Protein AF-A0A3B4GHD9-F1 (afdb_monomer_lite)

Radius of gyration: 22.23 Å; chains: 1; bounding box: 53×38×60 Å

Organism: NCBI:txid303518

Foldseek 3Di:
DDDDDDPPDDPDPVVVVVVVVVVVVVVVVVCVVVVVDDPVNVVVVVVDDDPVVVLLVQLVVQLVVVVVVVVVCVVVVVDDDDPVPVVVVVSCVVSVVVVVVDQDDQDDDPVLCVDADPVNSRDNDPPPD

Secondary structure (DSSP, 8-state):
---------SS-HHHHHHHHHHHHHHHHHHHHHTT-S-HHHHHHHHTSPPHHHHHHHHHHHHHHHHHHHHHHHHHTT-SPPP-TTHHHHHHHHHHTTHHHHSPP----STTTTTS--SSSSS-------

pLDDT: mean 77.23, std 15.1, range [30.47, 96.62]

Sequence (129 aa):
MLLTPTRVKGRNSLFWSKIYLEISQTRVKTSLSEGALRPSDLLAQFKQIESTTRTQIRAAELLDNTVELIREMVYTNTMMQPNAYEDTENLLHVTGCSAELQTPSCQTDCLSERYRSVTGECNNRSEHV

Structure (mmCIF, N/CA/C/O backbone):
data_AF-A0A3B4GHD9-F1
#
_entry.id   AF-A0A3B4GHD9-F1
#
loop_
_atom_site.group_PDB
_atom_site.id
_atom_site.type_symbol
_atom_site.label_atom_id
_atom_site.label_alt_id
_atom_site.label_comp_id
_atom_site.label_asym_id
_atom_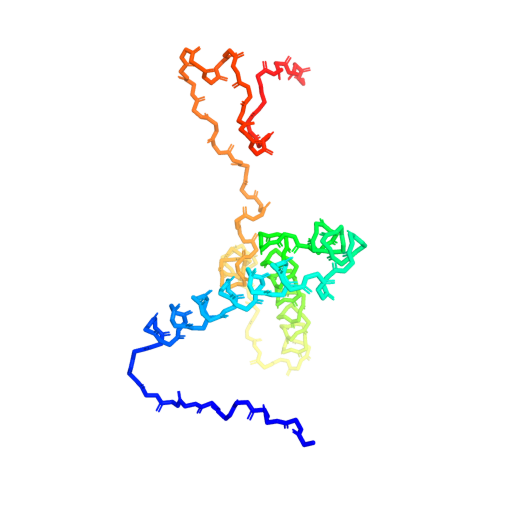site.label_entity_id
_atom_site.label_seq_id
_atom_site.pdbx_PDB_ins_code
_atom_site.Cartn_x
_atom_site.Cartn_y
_atom_site.Cartn_z
_atom_site.occupancy
_atom_site.B_iso_or_equiv
_atom_site.auth_seq_id
_atom_site.auth_comp_id
_atom_site.auth_asym_id
_atom_site.auth_atom_id
_atom_site.pdbx_PDB_model_num
ATOM 1 N N . MET A 1 1 ? 28.880 -7.115 28.728 1.00 30.47 1 MET A N 1
ATOM 2 C CA . MET A 1 1 ? 29.130 -8.012 27.580 1.00 30.47 1 MET A CA 1
ATOM 3 C C . MET A 1 1 ? 27.801 -8.257 26.879 1.00 30.47 1 MET A C 1
ATOM 5 O O . MET A 1 1 ? 26.986 -9.012 27.387 1.00 30.47 1 MET A O 1
ATOM 9 N N . LEU A 1 2 ? 27.532 -7.532 25.792 1.00 35.66 2 LEU A N 1
ATOM 10 C CA . LEU A 1 2 ? 26.338 -7.728 24.966 1.00 35.66 2 LEU A CA 1
ATOM 11 C C . LEU A 1 2 ? 26.628 -8.883 24.005 1.00 35.66 2 LEU A C 1
ATOM 13 O O . LEU A 1 2 ? 27.476 -8.749 23.127 1.00 35.66 2 LEU A O 1
ATOM 17 N N . LEU A 1 3 ? 25.974 -10.026 24.203 1.00 36.56 3 LEU A N 1
ATOM 18 C CA . LEU A 1 3 ? 26.044 -11.141 23.261 1.00 36.56 3 LEU A CA 1
ATOM 19 C C . LEU A 1 3 ? 25.193 -10.780 22.039 1.00 36.56 3 LEU A C 1
ATOM 21 O O . LEU A 1 3 ? 23.966 -10.852 22.089 1.00 36.56 3 LEU A O 1
ATOM 25 N N . THR A 1 4 ? 25.830 -10.354 20.950 1.00 33.22 4 THR A N 1
ATOM 26 C CA . THR A 1 4 ? 25.174 -10.287 19.641 1.00 33.22 4 THR A CA 1
ATOM 27 C C . THR A 1 4 ? 24.977 -11.717 19.129 1.00 33.22 4 THR A C 1
ATOM 29 O O . THR A 1 4 ? 25.917 -12.515 19.172 1.00 33.22 4 THR A O 1
ATOM 32 N N . PRO A 1 5 ? 23.772 -12.100 18.667 1.00 45.91 5 PRO A N 1
ATOM 33 C CA . PRO A 1 5 ? 23.570 -13.439 18.152 1.00 45.91 5 PRO A CA 1
ATOM 34 C C . PRO A 1 5 ? 24.251 -13.534 16.788 1.00 45.91 5 PRO A C 1
ATOM 36 O O . PRO A 1 5 ? 23.899 -12.844 15.829 1.00 45.91 5 PRO A O 1
ATOM 39 N N . THR A 1 6 ? 25.264 -14.390 16.721 1.00 41.00 6 THR A N 1
ATOM 40 C CA . THR A 1 6 ? 25.901 -14.814 15.483 1.00 41.00 6 THR A CA 1
ATOM 41 C C . THR A 1 6 ? 24.856 -15.448 14.565 1.00 41.00 6 THR A C 1
ATOM 43 O O . THR A 1 6 ? 23.977 -16.201 14.983 1.00 41.00 6 THR A O 1
ATOM 46 N N . ARG A 1 7 ? 24.933 -15.101 13.278 1.00 45.09 7 ARG A N 1
ATOM 47 C CA . ARG A 1 7 ? 24.030 -15.570 12.225 1.00 45.09 7 ARG A CA 1
ATOM 48 C C . ARG A 1 7 ? 24.216 -17.077 12.023 1.00 45.09 7 ARG A C 1
ATOM 50 O O . ARG A 1 7 ? 25.065 -17.494 11.240 1.00 45.09 7 ARG A O 1
ATOM 57 N N . VAL A 1 8 ? 23.419 -17.896 12.709 1.00 45.84 8 VAL A N 1
ATOM 58 C CA . VAL A 1 8 ? 23.381 -19.348 12.488 1.00 45.84 8 VAL A CA 1
ATOM 59 C C . VAL A 1 8 ? 22.740 -19.609 11.123 1.00 45.84 8 VAL A C 1
ATOM 61 O O . VAL A 1 8 ? 21.531 -19.479 10.933 1.00 45.84 8 VAL A O 1
ATOM 64 N N . LYS A 1 9 ? 23.575 -19.915 10.127 1.00 55.62 9 LYS A N 1
ATOM 65 C CA . LYS A 1 9 ? 23.158 -20.270 8.768 1.00 55.62 9 LYS A CA 1
ATOM 66 C C . LYS A 1 9 ? 22.905 -21.779 8.709 1.00 55.62 9 LYS A C 1
ATOM 68 O O . LYS A 1 9 ? 23.845 -22.555 8.598 1.00 55.62 9 LYS A O 1
ATOM 73 N N . GLY A 1 10 ? 21.642 -22.201 8.752 1.00 48.38 10 GLY A N 1
ATOM 74 C CA . GLY A 1 10 ? 21.290 -23.599 8.489 1.00 48.38 10 GLY A CA 1
ATOM 75 C C . GLY A 1 10 ? 19.882 -23.980 8.931 1.00 48.38 10 GLY A C 1
ATOM 76 O O . GLY A 1 10 ? 19.588 -23.906 10.113 1.00 48.38 10 GLY A O 1
ATOM 77 N N . ARG A 1 11 ? 19.057 -24.365 7.941 1.00 53.94 11 ARG A N 1
ATOM 78 C CA . ARG A 1 11 ? 17.779 -25.112 7.976 1.00 53.94 11 ARG A CA 1
ATOM 79 C C . ARG A 1 11 ? 16.906 -24.930 9.234 1.00 53.94 11 ARG A C 1
ATOM 81 O O . ARG A 1 11 ? 17.234 -25.426 10.301 1.00 53.94 11 ARG A O 1
ATOM 88 N N . ASN A 1 12 ? 15.743 -24.299 9.025 1.00 56.66 12 ASN A N 1
ATOM 89 C CA . ASN A 1 12 ? 14.646 -24.006 9.972 1.00 56.66 12 ASN A CA 1
ATOM 90 C C . ASN A 1 12 ? 14.586 -22.550 10.480 1.00 56.66 12 ASN A C 1
ATOM 92 O O . ASN A 1 12 ? 14.357 -22.309 11.663 1.00 56.66 12 ASN A O 1
ATOM 96 N N . SER A 1 13 ? 14.730 -21.559 9.588 1.00 59.06 13 SER A N 1
ATOM 97 C CA . SER A 1 13 ? 14.585 -20.129 9.940 1.00 59.06 13 SER A CA 1
ATOM 98 C C . SER A 1 13 ? 13.244 -19.807 10.611 1.00 59.06 13 SER A C 1
ATOM 100 O O . SER A 1 13 ? 13.211 -19.001 11.536 1.00 59.06 13 SER A O 1
ATOM 102 N N . LEU A 1 14 ? 12.168 -20.486 10.198 1.00 63.25 14 LEU A N 1
ATOM 103 C CA . LEU A 1 14 ? 10.821 -20.326 10.754 1.00 63.25 14 LEU A CA 1
ATOM 104 C C . LEU A 1 14 ? 10.689 -20.863 12.187 1.00 63.25 14 LEU A C 1
ATOM 106 O O . LEU A 1 14 ? 9.928 -20.329 12.989 1.00 63.25 14 LEU A O 1
ATOM 110 N N . PHE A 1 15 ? 11.440 -21.910 12.532 1.00 75.06 15 PHE A N 1
ATOM 111 C CA . PHE A 1 15 ? 11.455 -22.461 13.888 1.00 75.06 15 PHE A CA 1
ATOM 112 C C . PHE A 1 15 ? 12.152 -21.496 14.848 1.00 75.06 15 PHE A C 1
ATOM 114 O O . PHE A 1 15 ? 11.612 -21.157 15.898 1.00 75.06 15 PHE A O 1
ATOM 121 N N . TRP A 1 16 ? 13.309 -20.972 14.439 1.00 64.81 16 TRP A N 1
ATOM 122 C CA . TRP A 1 16 ? 14.053 -19.986 15.220 1.00 64.81 16 TRP A CA 1
ATOM 123 C C . TRP A 1 16 ? 13.318 -18.650 15.343 1.00 64.81 16 TRP A C 1
ATOM 125 O O . TRP A 1 16 ? 13.340 -18.053 16.417 1.00 64.81 16 TRP A O 1
ATOM 135 N N . SER A 1 17 ? 12.618 -18.198 14.296 1.00 66.56 17 SER A N 1
ATOM 136 C CA . SER A 1 17 ? 11.783 -16.995 14.387 1.00 66.56 17 SER A CA 1
ATOM 137 C C . SER A 1 17 ? 10.607 -17.196 15.339 1.00 66.56 17 SER A C 1
ATOM 139 O O . SER A 1 17 ? 10.308 -16.300 16.122 1.00 66.56 17 SER A O 1
ATOM 141 N N . LYS A 1 18 ? 9.973 -18.377 15.322 1.00 73.88 18 LYS A N 1
ATOM 142 C CA . LYS A 1 18 ? 8.869 -18.717 16.229 1.00 73.88 18 LYS A CA 1
ATOM 143 C C . LYS A 1 18 ? 9.327 -18.752 17.687 1.00 73.88 18 LYS A C 1
ATOM 145 O O . LYS A 1 18 ? 8.701 -18.116 18.528 1.00 73.88 18 LYS A O 1
ATOM 150 N N . ILE A 1 19 ? 10.467 -19.388 17.957 1.00 75.62 19 ILE A N 1
ATOM 151 C CA . ILE A 1 19 ? 11.090 -19.403 19.288 1.00 75.62 19 ILE A CA 1
ATOM 152 C C . ILE A 1 19 ? 11.439 -17.984 19.746 1.00 75.62 19 ILE A C 1
ATOM 154 O O . ILE A 1 19 ? 11.152 -17.614 20.880 1.00 75.62 19 ILE A O 1
ATOM 158 N N . TYR A 1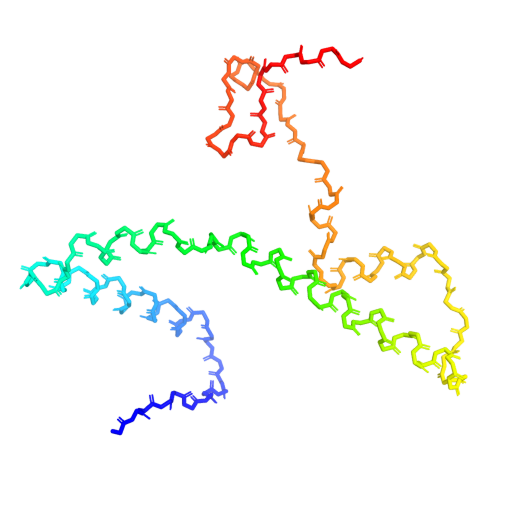 20 ? 12.027 -17.157 18.879 1.00 70.19 20 TYR A N 1
ATOM 159 C CA . TYR A 1 20 ? 12.376 -15.779 19.229 1.00 70.19 20 TYR A CA 1
ATOM 160 C C . TYR A 1 20 ? 11.141 -14.939 19.592 1.00 70.19 20 TYR A C 1
ATOM 162 O O . TYR A 1 20 ? 11.179 -14.155 20.541 1.00 70.19 20 TYR A O 1
ATOM 170 N N . LEU A 1 21 ? 10.036 -15.137 18.869 1.00 70.88 21 LEU A N 1
ATOM 171 C CA . LEU A 1 21 ? 8.774 -14.434 19.089 1.00 70.88 21 LEU A CA 1
ATOM 172 C C . LEU A 1 21 ? 8.054 -14.911 20.366 1.00 70.88 21 LEU A C 1
ATOM 174 O O . LEU A 1 21 ? 7.490 -14.098 21.091 1.00 70.88 21 LEU A O 1
ATOM 178 N N . GLU A 1 22 ? 8.123 -16.203 20.700 1.00 71.81 22 GLU A N 1
ATOM 179 C CA . GLU A 1 22 ? 7.638 -16.730 21.988 1.00 71.81 22 GLU A CA 1
ATOM 180 C C . GLU A 1 22 ? 8.480 -16.236 23.172 1.00 71.81 22 GLU A C 1
ATOM 182 O O . GLU A 1 22 ? 7.939 -15.828 24.205 1.00 71.81 22 GLU A O 1
ATOM 187 N N . ILE A 1 23 ? 9.808 -16.219 23.026 1.00 71.06 23 ILE A N 1
ATOM 188 C CA . ILE A 1 23 ? 10.727 -15.716 24.055 1.00 71.06 23 ILE A CA 1
ATOM 189 C C . ILE A 1 23 ? 10.513 -14.214 24.294 1.00 71.06 23 ILE A C 1
ATOM 191 O O . ILE A 1 23 ? 10.588 -13.759 25.435 1.00 71.06 23 ILE A O 1
ATOM 195 N N . SER A 1 24 ? 10.239 -13.420 23.256 1.00 67.44 24 SER A N 1
ATOM 196 C CA . SER A 1 24 ? 9.989 -11.985 23.430 1.00 67.44 24 SER A CA 1
ATOM 197 C C . SER A 1 24 ? 8.672 -11.723 24.167 1.00 67.44 24 SER A C 1
ATOM 199 O O . SER A 1 24 ? 8.646 -10.934 25.111 1.00 67.44 24 SER A O 1
ATOM 201 N N . GLN A 1 25 ? 7.600 -12.441 23.819 1.00 70.44 25 GLN A N 1
ATOM 202 C CA . GLN A 1 25 ? 6.300 -12.304 24.479 1.00 70.44 25 GLN A CA 1
ATOM 203 C C . GLN A 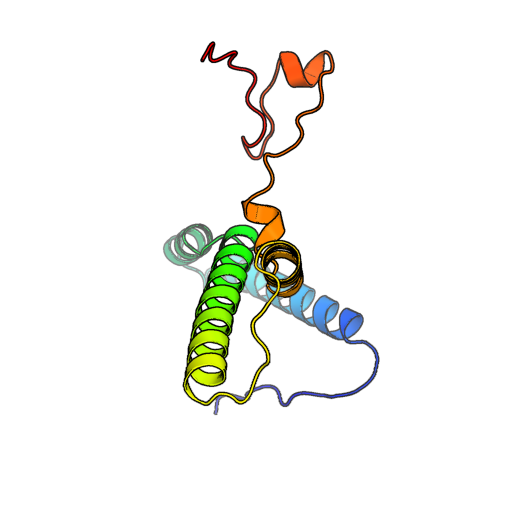1 25 ? 6.326 -12.753 25.942 1.00 70.44 25 GLN A C 1
ATOM 205 O O . GLN A 1 25 ? 5.731 -12.101 26.800 1.00 70.44 25 GLN A O 1
ATOM 210 N N . THR A 1 26 ? 7.009 -13.858 26.244 1.00 68.69 26 THR A N 1
ATOM 211 C CA . THR A 1 26 ? 7.152 -14.351 27.623 1.00 68.69 26 THR A CA 1
ATOM 212 C C . THR A 1 26 ? 7.936 -13.372 28.490 1.00 68.69 26 THR A C 1
ATOM 214 O O . THR A 1 26 ? 7.488 -13.071 29.591 1.00 68.69 26 THR A O 1
ATOM 217 N N . ARG A 1 27 ? 9.022 -12.783 27.972 1.00 65.88 27 ARG A N 1
ATOM 218 C CA . ARG A 1 27 ? 9.808 -11.760 28.685 1.00 65.88 27 ARG A CA 1
ATOM 219 C C . ARG A 1 27 ? 9.016 -10.495 29.002 1.00 65.88 27 ARG A C 1
ATOM 221 O O . ARG A 1 27 ? 9.171 -9.944 30.085 1.00 65.88 27 ARG A O 1
ATOM 228 N N . VAL A 1 28 ? 8.177 -10.033 28.074 1.00 67.81 28 VAL A N 1
ATOM 229 C CA . VAL A 1 28 ? 7.306 -8.866 28.306 1.00 67.81 28 VAL A CA 1
ATOM 230 C C . VAL A 1 28 ? 6.230 -9.188 29.348 1.00 67.81 28 VAL A C 1
ATOM 232 O O . VAL A 1 28 ? 5.925 -8.358 30.196 1.00 67.81 28 VAL A O 1
ATOM 235 N N . LYS A 1 29 ? 5.674 -10.407 29.332 1.00 71.88 29 LYS A N 1
ATOM 236 C CA . LYS A 1 29 ? 4.690 -10.853 30.332 1.00 71.88 29 LYS A CA 1
ATOM 237 C C . LYS A 1 29 ? 5.291 -10.960 31.736 1.00 71.88 29 LYS A C 1
ATOM 239 O O . LYS A 1 29 ? 4.652 -10.528 32.692 1.00 71.88 29 LYS A O 1
ATOM 244 N N . THR A 1 30 ? 6.502 -11.503 31.871 1.00 72.06 30 THR A N 1
ATOM 245 C CA . THR A 1 30 ? 7.178 -11.614 33.174 1.00 72.06 30 THR A CA 1
ATOM 246 C C . THR A 1 30 ? 7.552 -10.241 33.723 1.00 72.06 30 THR A C 1
ATOM 248 O O . THR A 1 30 ? 7.262 -9.961 34.880 1.00 72.06 30 THR A O 1
ATOM 251 N N . SER A 1 31 ? 8.084 -9.336 32.893 1.00 69.12 31 SER A N 1
ATOM 252 C CA . SER A 1 31 ? 8.438 -7.980 33.337 1.00 69.12 31 SER A CA 1
ATOM 253 C C . SER A 1 31 ? 7.221 -7.120 33.699 1.00 69.12 31 SER A C 1
ATOM 255 O O . SER A 1 31 ? 7.317 -6.265 34.581 1.00 69.12 31 SER A O 1
ATOM 257 N N . LEU A 1 32 ? 6.063 -7.370 33.074 1.00 72.31 32 LEU A N 1
ATOM 258 C CA . LEU A 1 32 ? 4.784 -6.770 33.462 1.00 72.31 32 LEU A CA 1
ATOM 259 C C . LEU A 1 32 ? 4.304 -7.297 34.827 1.00 72.31 32 LEU A C 1
ATOM 261 O O . LEU A 1 32 ? 3.867 -6.514 35.665 1.00 72.31 32 LEU A O 1
ATOM 265 N N . SER A 1 33 ? 4.413 -8.611 35.062 1.00 73.62 33 SER A N 1
ATOM 266 C CA . SER A 1 33 ? 4.030 -9.253 36.330 1.00 73.62 33 SER A CA 1
ATOM 267 C C . SER A 1 33 ? 4.935 -8.859 37.498 1.00 73.62 33 SER A C 1
ATOM 269 O O . SER A 1 33 ? 4.481 -8.824 38.637 1.00 73.62 33 SER A O 1
ATOM 271 N N . GLU A 1 34 ? 6.209 -8.582 37.229 1.00 81.19 34 GLU A N 1
ATOM 272 C CA . GLU A 1 34 ? 7.206 -8.189 38.231 1.00 81.19 34 GLU A CA 1
ATOM 273 C C . GLU A 1 34 ? 7.195 -6.677 38.525 1.00 81.19 34 GLU A C 1
ATOM 275 O O . GLU A 1 34 ? 7.963 -6.206 39.360 1.00 81.19 34 GLU A O 1
ATOM 280 N N . GLY A 1 35 ? 6.342 -5.894 37.847 1.00 70.88 35 GLY A N 1
ATOM 281 C CA . GLY A 1 35 ? 6.285 -4.434 38.003 1.00 70.88 35 GLY A CA 1
ATOM 282 C C . GLY A 1 35 ? 7.534 -3.704 37.492 1.00 70.88 35 GLY A C 1
ATOM 283 O O . GLY A 1 35 ? 7.743 -2.535 37.812 1.00 70.88 35 GLY A O 1
ATOM 284 N N . ALA A 1 36 ? 8.369 -4.385 36.702 1.00 76.06 36 ALA A N 1
ATOM 285 C CA . ALA A 1 36 ? 9.618 -3.857 36.163 1.00 76.06 36 ALA A CA 1
ATOM 286 C C . ALA A 1 36 ? 9.400 -2.888 34.986 1.00 76.06 36 ALA A C 1
ATOM 288 O O . ALA A 1 36 ? 10.291 -2.103 34.665 1.00 76.06 36 ALA A O 1
ATOM 289 N N . LEU A 1 37 ? 8.225 -2.937 34.347 1.00 75.31 37 LEU A N 1
ATOM 290 C CA . LEU A 1 37 ? 7.829 -2.017 33.281 1.00 75.31 37 LEU A CA 1
ATOM 291 C C . LEU A 1 37 ? 7.058 -0.828 33.849 1.00 75.31 37 LEU A C 1
ATOM 293 O O . LEU A 1 37 ? 6.037 -0.984 34.521 1.00 75.31 37 LEU A O 1
ATOM 297 N N . ARG A 1 38 ? 7.501 0.383 33.517 1.00 80.31 38 ARG A N 1
ATOM 298 C CA . ARG A 1 38 ? 6.728 1.593 33.789 1.00 80.31 38 ARG A CA 1
ATOM 299 C C . ARG A 1 38 ? 5.585 1.708 32.774 1.00 80.31 38 ARG A C 1
ATOM 301 O O . ARG A 1 38 ? 5.756 1.328 31.617 1.00 80.31 38 ARG A O 1
ATOM 308 N N . PRO A 1 39 ? 4.442 2.321 33.131 1.00 78.38 39 PRO A N 1
ATOM 309 C CA . PRO A 1 39 ? 3.374 2.612 32.167 1.00 78.38 39 PRO A CA 1
ATOM 310 C C . PRO A 1 39 ? 3.856 3.404 30.936 1.00 78.38 39 PRO A C 1
ATOM 312 O O . PRO A 1 39 ? 3.322 3.247 29.839 1.00 78.38 39 PRO A O 1
ATOM 315 N N . SER A 1 40 ? 4.908 4.215 31.100 1.00 79.75 40 SER A N 1
ATOM 316 C CA . SER A 1 40 ? 5.592 4.913 30.007 1.00 79.75 40 SER A CA 1
ATOM 317 C C . SER A 1 40 ? 6.211 3.972 28.974 1.00 79.75 40 SER A C 1
ATOM 319 O O . SER A 1 40 ? 6.238 4.316 27.796 1.00 79.75 40 SER A O 1
ATOM 321 N N . ASP A 1 41 ? 6.681 2.799 29.393 1.00 80.25 41 ASP A N 1
ATOM 322 C CA . ASP A 1 41 ? 7.359 1.829 28.528 1.00 80.25 41 ASP A CA 1
ATOM 323 C C . ASP A 1 41 ? 6.341 1.118 27.628 1.00 80.25 41 ASP A C 1
ATOM 325 O O . ASP A 1 41 ? 6.581 0.903 26.441 1.00 80.25 41 ASP A O 1
ATOM 329 N N . LEU A 1 42 ? 5.148 0.848 28.166 1.00 78.25 42 LEU A N 1
ATOM 330 C CA . LEU A 1 42 ? 4.015 0.318 27.407 1.00 78.25 42 LEU A CA 1
ATOM 331 C C . LEU A 1 42 ? 3.519 1.354 26.383 1.00 78.25 42 LEU A C 1
ATOM 333 O O . LEU A 1 42 ? 3.322 1.041 25.211 1.00 78.25 42 LEU A O 1
ATOM 337 N N . LEU A 1 43 ? 3.405 2.623 26.787 1.00 81.00 43 LEU A N 1
ATOM 338 C CA . LEU A 1 43 ? 3.057 3.700 25.859 1.00 81.00 43 LEU A CA 1
ATOM 339 C C . LEU A 1 43 ? 4.127 3.894 24.771 1.00 81.00 43 LEU A C 1
ATOM 341 O O . LEU A 1 43 ? 3.788 4.167 23.621 1.00 81.00 43 LEU A O 1
ATOM 345 N N . ALA A 1 44 ? 5.410 3.737 25.106 1.00 81.81 44 ALA A N 1
ATOM 346 C CA . ALA A 1 44 ? 6.495 3.797 24.132 1.00 81.81 44 ALA A CA 1
ATOM 347 C C . ALA A 1 44 ? 6.380 2.686 23.078 1.00 81.81 44 ALA A C 1
ATOM 349 O O . ALA A 1 44 ? 6.681 2.937 21.915 1.00 81.81 44 ALA A O 1
ATOM 350 N N . GLN A 1 45 ? 5.876 1.502 23.446 1.00 76.00 45 GLN A N 1
ATOM 351 C CA . GLN A 1 45 ? 5.609 0.419 22.498 1.00 76.00 45 GLN A CA 1
ATOM 352 C C . GLN A 1 45 ? 4.541 0.803 21.464 1.00 76.00 45 GLN A C 1
ATOM 354 O O . GLN A 1 45 ? 4.728 0.528 20.283 1.00 76.00 45 GLN A O 1
ATOM 359 N N . PHE A 1 46 ? 3.465 1.483 21.872 1.00 73.56 46 PHE A N 1
ATOM 360 C CA . PHE A 1 46 ? 2.438 1.980 20.941 1.00 73.56 46 PHE A CA 1
ATOM 361 C C . PHE A 1 46 ? 2.910 3.146 20.068 1.00 73.56 46 PHE A C 1
ATOM 363 O O . PHE A 1 46 ? 2.332 3.403 19.019 1.00 73.56 46 PHE A O 1
ATOM 370 N N . LYS A 1 47 ? 3.964 3.853 20.488 1.00 80.06 47 LYS A N 1
ATOM 371 C CA . LYS A 1 47 ? 4.624 4.884 19.677 1.00 80.06 47 LYS A CA 1
ATOM 372 C C . LYS A 1 47 ? 5.619 4.302 18.675 1.00 80.06 47 LYS A C 1
ATOM 374 O O . LYS A 1 47 ? 6.118 5.041 17.830 1.00 80.06 47 LYS A O 1
ATOM 379 N N . GLN A 1 48 ? 5.950 3.013 18.777 1.00 79.50 48 GLN A N 1
ATOM 380 C CA . GLN A 1 48 ? 6.775 2.374 17.763 1.00 79.50 48 GLN A CA 1
ATOM 381 C C . GLN A 1 48 ? 5.993 2.278 16.460 1.00 79.50 48 GLN A C 1
ATOM 383 O O . GLN A 1 48 ? 4.811 1.949 16.444 1.00 79.50 48 GLN A O 1
ATOM 388 N N . ILE A 1 49 ? 6.704 2.525 15.366 1.00 72.50 49 ILE A N 1
ATOM 389 C CA . ILE A 1 49 ? 6.192 2.364 14.010 1.00 72.50 49 ILE A CA 1
ATOM 390 C C . ILE A 1 49 ? 5.626 0.945 13.858 1.00 72.50 49 ILE A C 1
ATOM 392 O O . ILE A 1 49 ? 6.288 -0.039 14.231 1.00 72.50 49 ILE A O 1
ATOM 396 N N . GLU A 1 50 ? 4.414 0.853 13.313 1.00 81.12 50 GLU A N 1
ATOM 397 C CA . GLU A 1 50 ? 3.753 -0.418 13.029 1.00 81.12 50 GLU A CA 1
ATOM 398 C C . GLU A 1 50 ? 4.652 -1.302 12.148 1.00 81.12 50 GLU A C 1
ATOM 400 O O . GLU A 1 50 ? 5.488 -0.812 11.383 1.00 81.12 50 GLU A O 1
ATOM 405 N N . SER A 1 51 ? 4.523 -2.627 12.254 1.00 79.12 51 SER A N 1
ATOM 406 C CA . SER A 1 51 ? 5.255 -3.547 11.375 1.00 79.12 51 SER A CA 1
ATOM 407 C C . SER A 1 51 ? 5.057 -3.214 9.900 1.00 79.12 51 SER A C 1
ATOM 409 O O . SER A 1 51 ? 6.040 -3.225 9.164 1.00 79.12 51 SER A O 1
ATOM 411 N N . THR A 1 52 ? 3.828 -2.860 9.521 1.00 81.56 52 THR A N 1
ATOM 412 C CA . THR A 1 52 ? 3.423 -2.491 8.162 1.00 81.56 52 THR A CA 1
ATOM 413 C C . THR A 1 52 ? 4.155 -1.233 7.705 1.00 81.56 52 THR A C 1
ATOM 415 O O . THR A 1 52 ? 4.912 -1.261 6.741 1.00 81.56 52 THR A O 1
ATOM 418 N N . THR A 1 53 ? 4.087 -0.149 8.476 1.00 85.00 53 THR A N 1
ATOM 419 C CA . THR A 1 53 ? 4.802 1.090 8.139 1.00 85.00 53 THR A CA 1
ATOM 420 C C . THR A 1 53 ? 6.322 0.895 8.103 1.00 85.00 53 THR A C 1
ATOM 422 O O . THR A 1 53 ? 7.014 1.470 7.268 1.00 85.00 53 THR A O 1
ATOM 425 N N . ARG A 1 54 ? 6.882 0.020 8.950 1.00 88.00 54 ARG A N 1
ATOM 426 C CA . ARG A 1 54 ? 8.314 -0.314 8.892 1.00 88.00 54 ARG A CA 1
ATOM 427 C C . ARG A 1 54 ? 8.686 -1.045 7.599 1.00 88.00 54 ARG A C 1
ATOM 429 O O . ARG A 1 54 ? 9.790 -0.843 7.101 1.00 88.00 54 ARG A O 1
ATOM 436 N N . THR A 1 55 ? 7.820 -1.913 7.074 1.00 89.25 55 THR A N 1
ATOM 437 C CA . THR A 1 55 ? 8.066 -2.566 5.779 1.00 89.25 55 THR A CA 1
ATOM 438 C C . THR A 1 55 ? 7.957 -1.580 4.622 1.00 89.25 55 THR A C 1
ATOM 440 O O . THR A 1 55 ? 8.798 -1.635 3.732 1.00 89.25 55 THR A O 1
ATOM 443 N N . GLN A 1 56 ? 7.023 -0.631 4.692 1.00 90.19 56 GLN A N 1
ATOM 444 C CA . GLN A 1 56 ? 6.860 0.441 3.703 1.00 90.19 56 GLN A CA 1
ATOM 445 C C . GLN A 1 56 ? 8.096 1.338 3.619 1.00 90.19 56 GLN A C 1
ATOM 447 O O . GLN A 1 56 ? 8.647 1.536 2.541 1.00 90.19 56 GLN A O 1
ATOM 452 N N . ILE A 1 57 ? 8.589 1.805 4.772 1.00 91.94 57 ILE A N 1
ATOM 453 C CA . ILE A 1 57 ? 9.807 2.625 4.853 1.00 91.94 57 ILE A CA 1
ATOM 454 C C . ILE A 1 57 ? 10.995 1.881 4.238 1.00 91.94 57 ILE A C 1
ATOM 456 O O . ILE A 1 57 ? 11.714 2.441 3.421 1.00 91.94 57 ILE A O 1
ATOM 460 N N . ARG A 1 58 ? 11.170 0.597 4.571 1.00 93.44 58 ARG A N 1
ATOM 461 C CA . ARG A 1 58 ? 12.264 -0.213 4.014 1.00 93.44 58 ARG A CA 1
ATOM 462 C C . ARG A 1 58 ? 12.155 -0.407 2.505 1.00 93.44 58 ARG A C 1
ATOM 464 O O . ARG A 1 58 ? 13.182 -0.412 1.837 1.00 93.44 58 ARG A O 1
ATOM 471 N N . ALA A 1 59 ? 10.947 -0.606 1.982 1.00 94.38 59 ALA A N 1
ATOM 472 C CA . ALA A 1 59 ? 10.727 -0.727 0.544 1.00 94.38 59 ALA A CA 1
ATOM 473 C C . ALA A 1 59 ? 11.086 0.582 -0.174 1.00 94.38 59 ALA A C 1
ATOM 475 O O . ALA A 1 59 ? 11.814 0.553 -1.163 1.00 94.38 59 ALA A O 1
ATOM 476 N N . ALA A 1 60 ? 10.664 1.725 0.379 1.00 94.62 60 ALA A N 1
ATOM 477 C CA . ALA A 1 60 ? 10.982 3.047 -0.154 1.00 94.62 60 ALA A CA 1
ATOM 478 C C . ALA A 1 60 ? 12.489 3.347 -0.113 1.00 94.62 60 ALA A C 1
ATOM 480 O O . ALA A 1 60 ? 13.053 3.779 -1.113 1.00 94.62 60 ALA A O 1
ATOM 481 N N . GLU A 1 61 ? 13.157 3.059 1.008 1.00 95.56 61 GLU A N 1
ATOM 482 C CA . GLU A 1 61 ? 14.616 3.181 1.133 1.00 95.56 61 GLU A CA 1
ATOM 483 C C . GLU A 1 61 ? 15.339 2.296 0.110 1.00 95.56 61 GLU A C 1
ATOM 485 O O . GLU A 1 61 ? 16.310 2.721 -0.513 1.00 95.56 61 GLU A O 1
ATOM 490 N N . LEU A 1 62 ? 14.884 1.054 -0.078 1.00 96.44 62 LEU A N 1
ATOM 491 C CA . LEU A 1 62 ? 15.477 0.145 -1.053 1.00 96.44 62 LEU A CA 1
ATOM 492 C C . LEU A 1 62 ? 15.296 0.672 -2.481 1.00 96.44 62 LEU A C 1
ATOM 494 O O . LEU A 1 62 ? 16.262 0.677 -3.240 1.00 96.44 62 LEU A O 1
ATOM 498 N N . LEU A 1 63 ? 14.097 1.146 -2.828 1.00 95.56 63 LEU A N 1
ATOM 499 C CA . LEU A 1 63 ? 13.810 1.752 -4.125 1.00 95.56 63 LEU A CA 1
ATOM 500 C C . LEU A 1 63 ? 14.717 2.958 -4.397 1.00 95.56 63 LEU A C 1
ATOM 502 O O . LEU A 1 63 ? 15.358 3.001 -5.445 1.00 95.56 63 LEU A O 1
ATOM 506 N N . ASP A 1 64 ? 14.830 3.888 -3.450 1.00 95.62 64 ASP A N 1
ATOM 507 C CA . ASP A 1 64 ? 15.636 5.105 -3.607 1.00 95.62 64 ASP A CA 1
ATOM 508 C C . ASP A 1 64 ? 17.117 4.774 -3.860 1.00 95.62 64 ASP A C 1
ATOM 510 O O . ASP A 1 64 ? 17.695 5.194 -4.865 1.00 95.62 64 ASP A O 1
ATOM 514 N N . ASN A 1 65 ? 17.686 3.878 -3.042 1.00 96.62 65 ASN A N 1
ATOM 515 C CA . ASN A 1 65 ? 19.055 3.388 -3.223 1.00 96.62 65 ASN A CA 1
ATOM 516 C C . ASN A 1 65 ? 19.246 2.689 -4.582 1.00 96.62 65 ASN A C 1
ATOM 518 O O . ASN A 1 65 ? 20.269 2.863 -5.243 1.00 96.62 65 ASN A O 1
ATOM 522 N N . THR A 1 66 ? 18.277 1.882 -5.030 1.00 94.75 66 THR A N 1
ATOM 523 C CA . THR A 1 66 ? 18.382 1.206 -6.335 1.00 94.75 66 THR A CA 1
ATOM 524 C C . THR A 1 66 ? 18.318 2.179 -7.509 1.00 94.75 66 THR A C 1
ATOM 526 O O . THR A 1 66 ? 19.064 2.007 -8.472 1.00 94.75 66 THR A O 1
ATOM 529 N N . VAL A 1 67 ? 17.484 3.221 -7.435 1.00 93.69 67 VAL A N 1
ATOM 530 C CA . VAL A 1 67 ? 17.404 4.265 -8.468 1.00 93.69 67 VAL A CA 1
ATOM 531 C C . VAL A 1 67 ? 18.704 5.061 -8.529 1.00 93.69 67 VAL A C 1
ATOM 533 O O . VAL A 1 67 ? 19.176 5.367 -9.625 1.00 93.69 67 VAL A O 1
ATOM 536 N N . GLU A 1 68 ? 19.305 5.374 -7.380 1.00 94.31 68 GLU A N 1
ATOM 537 C CA . GLU A 1 68 ? 20.609 6.037 -7.321 1.00 94.31 68 GLU A CA 1
ATOM 538 C C . GLU A 1 68 ? 21.701 5.202 -8.008 1.00 94.31 68 GLU A C 1
ATOM 540 O O . GLU A 1 68 ? 22.403 5.713 -8.884 1.00 94.31 68 GLU A O 1
ATOM 545 N N . LEU A 1 69 ? 21.763 3.897 -7.722 1.00 92.75 69 LEU A N 1
ATOM 546 C CA . LEU A 1 69 ? 22.692 2.978 -8.389 1.00 92.75 69 LEU A CA 1
ATOM 547 C C . LEU A 1 69 ? 22.447 2.901 -9.902 1.00 92.75 69 LEU A C 1
ATOM 549 O O . LEU A 1 69 ? 23.395 2.932 -10.684 1.00 92.75 69 LEU A O 1
ATOM 553 N N . ILE A 1 70 ? 21.187 2.819 -10.344 1.00 90.19 70 ILE A N 1
ATOM 554 C CA . ILE A 1 70 ? 20.852 2.803 -11.778 1.00 90.19 70 ILE A CA 1
ATOM 555 C C . ILE A 1 70 ? 21.342 4.084 -12.454 1.00 90.19 70 ILE A C 1
ATOM 557 O O . ILE A 1 70 ? 21.937 4.015 -13.530 1.00 90.19 70 ILE A O 1
ATOM 561 N N . ARG A 1 71 ? 21.146 5.250 -11.824 1.00 89.00 71 ARG A N 1
ATOM 562 C CA . ARG A 1 71 ? 21.655 6.525 -12.348 1.00 89.00 71 ARG A CA 1
ATOM 563 C C . ARG A 1 71 ? 23.172 6.477 -12.518 1.00 89.00 71 ARG A C 1
ATOM 565 O O . ARG A 1 71 ? 23.657 6.817 -13.593 1.00 89.00 71 ARG A O 1
ATOM 572 N N . GLU A 1 72 ? 23.911 6.012 -11.513 1.00 91.19 72 GLU A N 1
ATOM 573 C CA . GLU A 1 72 ? 25.373 5.870 -11.581 1.00 91.19 72 GLU A CA 1
ATOM 574 C C . GLU A 1 72 ? 25.817 4.920 -12.712 1.00 91.19 72 GLU A C 1
ATOM 576 O O . GLU A 1 72 ? 26.737 5.223 -13.479 1.00 91.19 72 GLU A O 1
ATOM 581 N N . MET A 1 73 ? 25.123 3.794 -12.882 1.00 87.94 73 MET A N 1
ATOM 582 C CA . MET A 1 73 ? 25.428 2.813 -13.927 1.00 87.94 73 MET A CA 1
ATOM 583 C C . MET A 1 73 ? 25.136 3.339 -15.342 1.00 87.94 73 MET A C 1
ATOM 585 O O . MET A 1 73 ? 25.910 3.097 -16.272 1.00 87.94 73 MET A O 1
ATOM 589 N N . VAL A 1 74 ? 24.070 4.128 -15.505 1.00 87.50 74 VAL A N 1
ATOM 590 C CA . VAL A 1 74 ? 23.767 4.829 -16.762 1.00 87.50 74 VAL A CA 1
ATOM 591 C C . VAL A 1 74 ? 24.825 5.895 -17.057 1.00 87.50 74 VAL A C 1
ATOM 593 O O . VAL A 1 74 ? 25.333 5.943 -18.174 1.00 87.50 74 VAL A O 1
ATOM 596 N N . TYR A 1 75 ? 25.227 6.703 -16.067 1.00 86.69 75 TYR A N 1
ATOM 597 C CA . TYR A 1 75 ? 26.288 7.707 -16.249 1.00 86.69 75 TYR A CA 1
ATOM 598 C C . TYR A 1 75 ? 27.634 7.091 -16.647 1.00 86.69 75 TYR A C 1
ATOM 600 O O . TYR A 1 75 ? 28.387 7.690 -17.414 1.00 86.69 75 TYR A O 1
ATOM 608 N N . THR A 1 76 ? 27.939 5.894 -16.147 1.00 89.50 76 THR A N 1
ATOM 609 C CA . THR A 1 76 ? 29.177 5.162 -16.459 1.00 89.50 76 THR A CA 1
ATOM 610 C C . THR A 1 76 ? 29.088 4.318 -17.737 1.00 89.50 76 THR A C 1
ATOM 612 O O . THR A 1 76 ? 30.068 3.666 -18.095 1.00 89.50 76 THR A O 1
ATOM 615 N N . ASN A 1 77 ? 27.952 4.337 -18.451 1.00 82.06 77 ASN A N 1
ATOM 616 C CA . ASN A 1 77 ? 27.664 3.502 -19.627 1.00 82.06 77 ASN A CA 1
ATOM 617 C C . ASN A 1 77 ? 27.856 1.992 -19.378 1.00 82.06 77 ASN A C 1
ATOM 619 O O . ASN A 1 77 ? 28.182 1.236 -20.294 1.00 82.06 77 ASN A O 1
ATOM 623 N N . THR A 1 78 ? 27.672 1.542 -18.135 1.00 79.44 78 THR A N 1
ATOM 624 C CA . THR A 1 78 ? 27.794 0.124 -17.753 1.00 79.44 78 THR A CA 1
ATOM 625 C C . THR A 1 78 ? 26.489 -0.652 -17.939 1.00 79.44 78 THR A C 1
ATOM 627 O O . THR A 1 78 ? 26.484 -1.880 -17.864 1.00 79.44 78 THR A O 1
ATOM 630 N N . MET A 1 79 ? 25.392 0.050 -18.240 1.00 75.50 79 MET A N 1
ATOM 631 C CA . MET A 1 79 ? 24.078 -0.515 -18.543 1.00 75.50 79 MET A CA 1
ATOM 632 C C . MET A 1 79 ? 23.531 0.011 -19.872 1.00 75.50 79 MET A C 1
ATOM 634 O O . MET A 1 79 ? 23.720 1.179 -20.214 1.00 75.50 79 MET A O 1
ATOM 638 N N . MET A 1 80 ? 22.832 -0.855 -20.616 1.00 73.19 80 MET A N 1
ATOM 639 C CA . MET A 1 80 ? 22.004 -0.426 -21.747 1.00 73.19 80 MET A CA 1
ATOM 640 C C . MET A 1 80 ? 20.825 0.408 -21.248 1.00 73.19 80 MET A C 1
ATOM 642 O O . MET A 1 80 ? 20.374 0.240 -20.117 1.00 73.19 80 MET A O 1
ATOM 646 N N . GLN A 1 81 ? 20.340 1.312 -22.099 1.00 70.81 81 GLN A N 1
ATOM 647 C CA . GLN A 1 81 ? 19.248 2.207 -21.747 1.00 70.81 81 GLN A CA 1
ATOM 648 C C . GLN A 1 81 ? 17.992 1.393 -21.386 1.00 70.81 81 GLN A C 1
ATOM 650 O O . GLN A 1 81 ? 17.536 0.613 -22.224 1.00 70.81 81 GLN A O 1
ATOM 655 N N . PRO A 1 82 ? 17.462 1.541 -20.159 1.00 68.56 82 PRO A N 1
ATOM 656 C CA . PRO A 1 82 ? 16.336 0.739 -19.703 1.00 68.56 82 PRO A CA 1
ATOM 657 C C . PRO A 1 82 ? 15.054 1.053 -20.486 1.00 68.56 82 PRO A C 1
ATOM 659 O O . PRO A 1 82 ? 14.804 2.200 -20.877 1.00 68.56 82 PRO A O 1
ATOM 662 N N . ASN A 1 83 ? 14.220 0.031 -20.677 1.00 77.00 83 ASN A N 1
ATOM 663 C CA . ASN A 1 83 ? 12.859 0.181 -21.171 1.00 77.00 83 ASN A CA 1
ATOM 664 C C . ASN A 1 83 ? 12.021 0.815 -20.059 1.00 77.00 83 ASN A C 1
ATOM 666 O O . ASN A 1 83 ? 11.590 0.145 -19.124 1.00 77.00 83 ASN A O 1
ATOM 670 N N . ALA A 1 84 ? 11.765 2.118 -20.185 1.00 73.06 84 ALA A N 1
ATOM 671 C CA . ALA A 1 84 ? 11.241 2.951 -19.103 1.00 73.06 84 ALA A CA 1
ATOM 672 C C . ALA A 1 84 ? 9.941 2.462 -18.438 1.00 73.06 84 ALA A C 1
ATOM 674 O O . ALA A 1 84 ? 9.713 2.831 -17.299 1.00 73.06 84 ALA A O 1
ATOM 675 N N . TYR A 1 85 ? 9.097 1.675 -19.111 1.00 74.38 85 TYR A N 1
ATOM 676 C CA . TYR A 1 85 ? 7.839 1.173 -18.537 1.00 74.38 85 TYR A CA 1
ATOM 677 C C . TYR A 1 85 ? 7.974 -0.203 -17.872 1.00 74.38 85 TYR A C 1
ATOM 679 O O . TYR A 1 85 ? 7.432 -0.434 -16.795 1.00 74.38 85 TYR A O 1
ATOM 687 N N . GLU A 1 86 ? 8.684 -1.135 -18.507 1.00 77.12 86 GLU A N 1
ATOM 688 C CA . GLU A 1 86 ? 8.814 -2.510 -18.009 1.00 77.12 86 GLU A CA 1
ATOM 689 C C . GLU A 1 86 ? 9.809 -2.579 -16.843 1.00 77.12 86 GLU A C 1
ATOM 691 O O . GLU A 1 86 ? 9.572 -3.259 -15.842 1.00 77.12 86 GLU A O 1
ATOM 696 N N . ASP A 1 87 ? 10.881 -1.787 -16.922 1.00 82.88 87 ASP A N 1
ATOM 697 C CA . ASP A 1 87 ? 11.903 -1.738 -15.881 1.00 82.88 87 ASP A CA 1
ATOM 698 C C . ASP A 1 87 ? 11.409 -1.018 -14.622 1.00 82.88 87 ASP A C 1
ATOM 700 O O . ASP A 1 87 ? 11.815 -1.386 -13.521 1.00 82.88 87 ASP A O 1
ATOM 704 N N . THR A 1 88 ? 10.490 -0.049 -14.736 1.00 87.25 88 THR A N 1
ATOM 705 C CA . THR A 1 88 ? 9.905 0.617 -13.561 1.00 87.25 88 THR A CA 1
ATOM 706 C C . THR A 1 88 ? 8.963 -0.294 -12.791 1.00 87.25 88 THR A C 1
ATOM 708 O O . THR A 1 88 ? 9.069 -0.364 -11.570 1.00 87.25 88 THR A O 1
ATOM 711 N N . GLU A 1 89 ? 8.081 -1.030 -13.470 1.00 88.88 89 GLU A N 1
ATOM 712 C CA . GLU A 1 89 ? 7.166 -1.966 -12.801 1.00 88.88 89 GLU A CA 1
ATOM 713 C C . GLU A 1 89 ? 7.936 -3.101 -12.120 1.00 88.88 89 GLU A C 1
ATOM 715 O O . GLU A 1 89 ? 7.691 -3.427 -10.955 1.00 88.88 89 GLU A O 1
ATOM 720 N N . ASN A 1 90 ? 8.947 -3.645 -12.803 1.00 91.12 90 ASN A N 1
ATOM 721 C CA . ASN A 1 90 ? 9.825 -4.653 -12.222 1.00 91.12 90 ASN A CA 1
ATOM 722 C C . ASN A 1 90 ? 10.598 -4.109 -11.017 1.00 91.12 90 ASN A C 1
ATOM 724 O O . ASN A 1 90 ? 10.713 -4.798 -10.001 1.00 91.12 90 ASN A O 1
ATOM 728 N N . LEU A 1 91 ? 11.093 -2.872 -11.094 1.00 92.06 91 LEU A N 1
ATOM 729 C CA . LEU A 1 91 ? 11.793 -2.230 -9.986 1.00 92.06 91 LEU A CA 1
ATOM 730 C C . LEU A 1 91 ? 10.875 -2.059 -8.770 1.00 92.06 91 LEU A C 1
ATOM 732 O O . LEU A 1 91 ? 11.254 -2.426 -7.656 1.00 92.06 91 LEU A O 1
ATOM 736 N N . LEU A 1 92 ? 9.653 -1.568 -8.976 1.00 93.12 92 LEU A N 1
ATOM 737 C CA . LEU A 1 92 ? 8.645 -1.416 -7.924 1.00 93.12 92 LEU A CA 1
ATOM 738 C C . LEU A 1 92 ? 8.258 -2.763 -7.299 1.00 93.12 92 LEU A C 1
ATOM 740 O O . LEU A 1 92 ? 8.083 -2.857 -6.083 1.00 93.12 92 LEU A O 1
ATOM 744 N N . HIS A 1 93 ? 8.156 -3.819 -8.106 1.00 92.94 93 HIS A N 1
ATOM 745 C CA . HIS A 1 93 ? 7.863 -5.165 -7.624 1.00 92.94 93 HIS A CA 1
ATOM 746 C C . HIS A 1 93 ? 9.024 -5.755 -6.802 1.00 92.94 93 HIS A C 1
ATOM 748 O O . HIS A 1 93 ? 8.807 -6.266 -5.705 1.00 92.94 93 HIS A O 1
ATOM 754 N N . VAL A 1 94 ? 10.267 -5.656 -7.288 1.00 92.75 94 VAL A N 1
ATOM 755 C CA . VAL A 1 94 ? 11.460 -6.217 -6.618 1.00 92.75 94 VAL A CA 1
ATOM 756 C C . VAL A 1 94 ? 11.792 -5.483 -5.317 1.00 92.75 94 VAL A C 1
ATOM 758 O O . VAL A 1 94 ? 12.204 -6.110 -4.341 1.00 92.75 94 VAL A O 1
ATOM 761 N N . THR A 1 95 ? 11.598 -4.166 -5.285 1.00 93.75 95 THR A N 1
ATOM 762 C CA . THR A 1 95 ? 11.818 -3.335 -4.086 1.00 93.75 95 THR A CA 1
ATOM 763 C C . THR A 1 95 ? 10.706 -3.492 -3.047 1.00 93.75 95 THR A C 1
ATOM 765 O O . THR A 1 95 ? 10.905 -3.169 -1.878 1.00 93.75 95 THR A O 1
ATOM 768 N N . GLY A 1 96 ? 9.549 -4.027 -3.451 1.00 91.56 96 GLY A N 1
ATOM 769 C CA . GLY A 1 96 ? 8.366 -4.169 -2.606 1.00 91.56 96 GLY A CA 1
ATOM 770 C C . GLY A 1 96 ? 7.511 -2.901 -2.513 1.00 91.56 96 GLY A C 1
ATOM 771 O O . GLY A 1 96 ? 6.518 -2.903 -1.792 1.00 91.56 96 GLY A O 1
ATOM 772 N N . CYS A 1 97 ? 7.850 -1.837 -3.249 1.00 93.19 97 CYS A N 1
ATOM 773 C CA . CYS A 1 97 ? 7.068 -0.598 -3.292 1.00 93.19 97 CYS A CA 1
ATOM 774 C C . CYS A 1 97 ? 5.761 -0.721 -4.086 1.00 93.19 97 CYS A C 1
ATOM 776 O O . CYS A 1 97 ? 4.875 0.108 -3.908 1.00 93.19 97 CYS A O 1
ATOM 778 N N . SER A 1 98 ? 5.607 -1.744 -4.934 1.00 91.31 98 SER A N 1
ATOM 779 C CA . SER A 1 98 ? 4.384 -1.934 -5.732 1.00 91.31 98 SER A CA 1
ATOM 780 C C . SER A 1 98 ? 3.117 -2.018 -4.867 1.00 91.31 98 SER A C 1
ATOM 782 O O . SER A 1 98 ? 2.081 -1.486 -5.256 1.00 91.31 98 SER A O 1
ATOM 784 N N . ALA A 1 99 ? 3.201 -2.610 -3.669 1.00 82.56 99 ALA A N 1
ATOM 785 C CA . ALA A 1 99 ? 2.059 -2.734 -2.761 1.00 82.56 99 ALA A CA 1
ATOM 786 C C . ALA A 1 99 ? 1.520 -1.376 -2.276 1.00 82.56 99 ALA A C 1
ATOM 788 O O . ALA A 1 99 ? 0.318 -1.239 -2.086 1.00 82.56 99 ALA A O 1
ATOM 789 N N . GLU A 1 100 ? 2.384 -0.366 -2.142 1.00 81.25 100 GLU A N 1
ATOM 790 C CA . GLU A 1 100 ? 1.996 0.981 -1.692 1.00 81.25 100 GLU A CA 1
ATOM 791 C C . GLU A 1 100 ? 1.320 1.814 -2.777 1.00 81.25 100 GLU A C 1
ATOM 793 O O . GLU A 1 100 ? 0.597 2.763 -2.486 1.00 81.25 100 GLU A O 1
ATOM 798 N N . LEU A 1 101 ? 1.563 1.471 -4.039 1.00 80.81 101 LEU A N 1
ATOM 799 C CA . LEU A 1 101 ? 0.959 2.150 -5.182 1.00 80.81 101 LEU A CA 1
ATOM 800 C C . LEU A 1 101 ? -0.404 1.558 -5.545 1.00 80.81 101 LEU A C 1
ATOM 802 O O . LEU A 1 101 ? -1.174 2.180 -6.278 1.00 80.81 101 LEU A O 1
ATOM 806 N N . GLN A 1 102 ? -0.708 0.360 -5.048 1.00 80.69 102 GLN A N 1
ATOM 807 C CA . GLN A 1 102 ? -1.982 -0.288 -5.299 1.00 80.69 102 GLN A CA 1
ATOM 808 C C . GLN A 1 102 ? -3.048 0.283 -4.373 1.00 80.69 102 GLN A C 1
ATOM 810 O O . GLN A 1 102 ? -2.966 0.195 -3.150 1.00 80.69 102 GLN A O 1
ATOM 815 N N . THR A 1 103 ? -4.101 0.829 -4.973 1.00 79.88 103 THR A N 1
ATOM 816 C CA . THR A 1 103 ? -5.315 1.153 -4.230 1.00 79.88 103 THR A CA 1
ATOM 817 C C . THR A 1 103 ? -5.900 -0.137 -3.652 1.00 79.88 103 THR A C 1
ATOM 819 O O . THR A 1 103 ? -6.116 -1.082 -4.424 1.00 79.88 103 THR A O 1
ATOM 822 N N . PRO A 1 104 ? -6.183 -0.204 -2.340 1.00 79.12 104 PRO A N 1
ATOM 823 C CA . PRO A 1 104 ? -6.765 -1.395 -1.744 1.00 79.12 104 PRO A CA 1
ATOM 824 C C . PRO A 1 104 ? -8.102 -1.708 -2.422 1.00 79.12 104 PRO A C 1
ATOM 826 O O . PRO A 1 104 ? -8.962 -0.841 -2.582 1.00 79.12 104 PRO A O 1
ATOM 829 N N . SER A 1 105 ? -8.278 -2.960 -2.845 1.00 85.19 105 SER A N 1
ATOM 830 C CA . SER A 1 105 ? -9.548 -3.413 -3.406 1.00 85.19 105 SER A CA 1
ATOM 831 C C . SER A 1 105 ? -10.537 -3.650 -2.269 1.00 85.19 105 SER A C 1
ATOM 833 O O . SER A 1 105 ? -10.384 -4.581 -1.477 1.00 85.19 105 SER A O 1
ATOM 835 N N . CYS A 1 106 ? -11.552 -2.795 -2.179 1.00 86.25 106 CYS A N 1
ATOM 836 C CA . CYS A 1 106 ? -12.613 -2.936 -1.193 1.00 86.25 106 CYS A CA 1
ATOM 837 C C . CYS A 1 106 ? -13.719 -3.842 -1.726 1.00 86.25 106 CYS A C 1
ATOM 839 O O . CYS A 1 106 ? -14.259 -3.610 -2.807 1.00 86.25 106 CYS A O 1
ATOM 841 N N . GLN A 1 107 ? -14.071 -4.870 -0.952 1.00 85.00 107 GLN A N 1
ATOM 842 C CA . GLN A 1 107 ? -15.236 -5.696 -1.255 1.00 85.00 107 GLN A CA 1
ATOM 843 C C . GLN A 1 107 ? -16.512 -4.861 -1.168 1.00 85.00 107 GLN A C 1
ATOM 845 O O . GLN A 1 107 ? -16.624 -3.972 -0.323 1.00 85.00 107 GLN A O 1
ATOM 850 N N . THR A 1 108 ? -17.482 -5.188 -2.013 1.00 84.69 108 THR A N 1
ATOM 851 C CA . THR A 1 108 ? -18.823 -4.604 -2.011 1.00 84.69 108 THR A CA 1
ATOM 852 C C . THR A 1 108 ? -19.823 -5.682 -1.610 1.00 84.69 108 THR A C 1
ATOM 854 O O . THR A 1 108 ? -20.336 -6.439 -2.433 1.00 84.69 108 THR A O 1
ATOM 857 N N . ASP A 1 109 ? -20.044 -5.804 -0.307 1.00 86.25 109 ASP A N 1
ATOM 858 C CA . ASP A 1 109 ? -21.086 -6.636 0.271 1.00 86.25 109 ASP A CA 1
ATOM 859 C C . ASP A 1 109 ? -21.908 -5.823 1.283 1.00 86.25 109 ASP A C 1
ATOM 861 O O . ASP A 1 109 ? -21.594 -4.681 1.626 1.00 86.25 109 ASP A O 1
ATOM 865 N N . CYS A 1 110 ? -22.995 -6.414 1.779 1.00 87.12 110 CYS A N 1
ATOM 866 C CA . CYS A 1 110 ? -23.916 -5.738 2.698 1.00 87.12 110 CYS A CA 1
ATOM 867 C C . CYS A 1 110 ? -23.227 -5.205 3.975 1.00 87.12 110 CYS A C 1
ATOM 869 O O . CYS A 1 110 ? -23.700 -4.239 4.581 1.00 87.12 110 CYS A O 1
ATOM 871 N N . LEU A 1 111 ? -22.126 -5.827 4.414 1.00 86.62 111 LEU A N 1
ATOM 872 C CA . LEU A 1 111 ? -21.411 -5.422 5.621 1.00 86.62 111 LEU A CA 1
ATOM 873 C C . LEU A 1 111 ? -20.362 -4.349 5.327 1.00 86.62 111 LEU A C 1
ATOM 875 O O . LEU A 1 111 ? -20.273 -3.393 6.097 1.00 86.62 111 LEU A O 1
ATOM 879 N N . SER A 1 112 ? -19.612 -4.469 4.234 1.00 85.94 112 SER A N 1
ATOM 880 C CA . SER A 1 112 ? -18.578 -3.511 3.840 1.00 85.94 112 SER A CA 1
ATOM 881 C C . SER A 1 112 ? -19.162 -2.166 3.399 1.00 85.94 112 SER A C 1
ATOM 883 O O . SER A 1 112 ? -18.559 -1.122 3.640 1.00 85.94 112 SER A O 1
ATOM 885 N N . GLU A 1 113 ? -20.379 -2.160 2.852 1.00 83.31 113 GLU A N 1
ATOM 886 C CA . GLU A 1 113 ? -21.122 -0.931 2.556 1.00 83.31 113 GLU A CA 1
ATOM 887 C C . GLU A 1 113 ? -21.644 -0.244 3.828 1.00 83.31 113 GLU A C 1
ATOM 889 O O . GLU A 1 113 ? -21.817 0.976 3.869 1.00 83.31 113 GLU A O 1
ATOM 894 N N . ARG A 1 114 ? -21.893 -1.004 4.903 1.00 85.62 114 ARG A N 1
ATOM 895 C CA . ARG A 1 114 ? -22.428 -0.465 6.163 1.00 85.62 114 ARG A CA 1
ATOM 896 C C . ARG A 1 114 ? -21.346 -0.084 7.167 1.00 85.62 114 ARG A C 1
ATOM 898 O O . ARG A 1 114 ? -21.571 0.835 7.956 1.00 85.62 114 ARG A O 1
ATOM 905 N N . TYR A 1 115 ? -20.202 -0.758 7.159 1.00 86.06 115 TYR A N 1
ATOM 906 C CA . TYR A 1 115 ? -19.154 -0.597 8.161 1.00 86.06 115 TYR A CA 1
ATOM 907 C C . TYR A 1 115 ? -17.777 -0.448 7.514 1.00 86.06 115 TYR A C 1
ATOM 909 O O . TYR A 1 115 ? -17.423 -1.174 6.592 1.00 86.06 115 TYR A O 1
ATOM 917 N N . ARG A 1 116 ? -16.962 0.467 8.052 1.00 88.81 116 ARG A N 1
ATOM 918 C CA . ARG A 1 116 ? -15.546 0.586 7.679 1.00 88.81 116 ARG A CA 1
ATOM 919 C C . ARG A 1 116 ? -14.739 -0.629 8.144 1.00 88.81 116 ARG A C 1
ATOM 921 O O . ARG A 1 116 ? -15.037 -1.220 9.185 1.00 88.81 116 ARG A O 1
ATOM 928 N N . SER A 1 117 ? -13.665 -0.928 7.421 1.00 86.69 117 SER A N 1
ATOM 929 C CA . SER A 1 117 ? -12.647 -1.888 7.862 1.00 86.69 117 SER A CA 1
ATOM 930 C C . SER A 1 117 ? -12.009 -1.461 9.192 1.00 86.69 117 SER A C 1
ATOM 932 O O . SER A 1 117 ? -11.950 -0.273 9.519 1.00 86.69 117 SER A O 1
ATOM 934 N N . VAL A 1 118 ? -11.515 -2.433 9.968 1.00 85.25 118 VAL A N 1
ATOM 935 C CA . VAL A 1 118 ? -10.839 -2.170 11.254 1.00 85.25 118 VAL A CA 1
ATOM 936 C C . VAL A 1 118 ? -9.572 -1.334 11.052 1.00 85.25 118 VAL A C 1
ATOM 938 O O . VAL A 1 118 ? -9.295 -0.450 11.858 1.00 85.25 118 VAL A O 1
ATOM 941 N N . THR A 1 119 ? -8.841 -1.588 9.963 1.00 82.38 119 THR A N 1
ATOM 942 C CA . THR A 1 119 ? -7.657 -0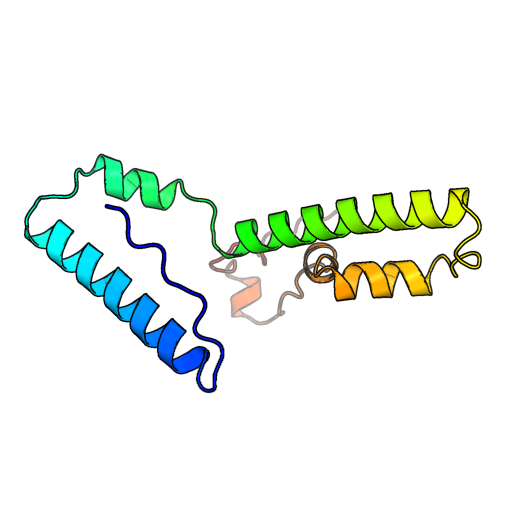.820 9.546 1.00 82.38 119 THR A CA 1
ATOM 943 C C . THR A 1 119 ? -8.024 0.569 9.018 1.00 82.38 119 THR A C 1
ATOM 945 O O . THR A 1 119 ? -7.221 1.490 9.102 1.00 82.38 119 THR A O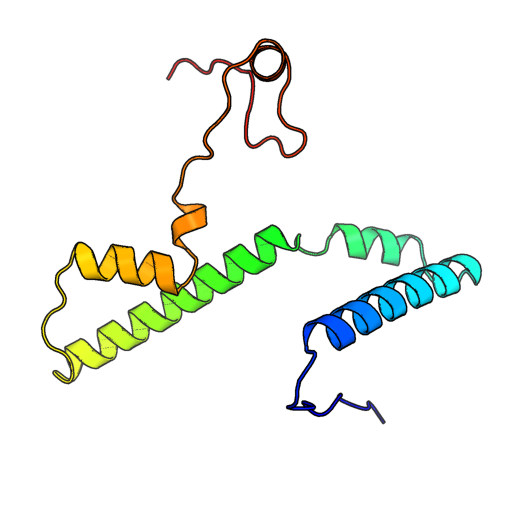 1
ATOM 948 N N . GLY A 1 120 ? -9.252 0.745 8.521 1.00 84.88 120 GLY A N 1
ATOM 949 C CA . GLY A 1 120 ? -9.734 1.987 7.919 1.00 84.88 120 GLY A CA 1
ATOM 950 C C . GLY A 1 120 ? -9.395 2.138 6.434 1.00 84.88 120 GLY A C 1
ATOM 951 O O . GLY A 1 120 ? -9.810 3.130 5.844 1.00 84.88 120 GLY A O 1
ATOM 952 N N . GLU A 1 121 ? -8.706 1.163 5.830 1.00 84.00 121 GLU A N 1
ATOM 953 C CA . GLU A 1 121 ? -8.337 1.146 4.403 1.00 84.00 121 GLU A CA 1
ATOM 954 C C . GLU A 1 121 ? -9.567 1.221 3.494 1.00 84.00 121 GLU A C 1
ATOM 956 O O . GLU A 1 121 ? -9.603 1.993 2.542 1.00 84.00 121 GLU A O 1
ATOM 961 N N . CYS A 1 122 ? -10.609 0.466 3.841 1.00 87.25 122 CYS A N 1
ATOM 962 C CA . CYS A 1 122 ? -11.926 0.577 3.229 1.00 87.25 122 CYS A CA 1
ATOM 963 C C . CYS A 1 122 ? -12.854 1.382 4.131 1.00 87.25 122 CYS A C 1
ATOM 965 O O . CYS A 1 122 ? -13.108 0.992 5.281 1.00 87.25 122 CYS A O 1
ATOM 967 N N . ASN A 1 123 ? -13.367 2.490 3.596 1.00 82.75 123 ASN A N 1
ATOM 968 C CA . ASN A 1 123 ? -14.263 3.408 4.282 1.00 82.75 123 ASN A CA 1
ATOM 969 C C . ASN A 1 123 ? -15.602 3.489 3.537 1.00 82.75 123 ASN A C 1
ATOM 971 O O . ASN A 1 123 ? -15.643 3.658 2.326 1.00 82.75 123 ASN A O 1
ATOM 975 N N . ASN A 1 124 ? -16.699 3.399 4.282 1.00 77.06 124 ASN A N 1
ATOM 976 C CA . ASN A 1 124 ? -18.071 3.401 3.773 1.00 77.06 124 ASN A CA 1
ATOM 977 C C . ASN A 1 124 ? -18.634 4.812 3.514 1.00 77.06 124 ASN A C 1
ATOM 979 O O . ASN A 1 124 ? -19.823 4.977 3.245 1.00 77.06 124 ASN A O 1
ATOM 983 N N . ARG A 1 125 ? -17.804 5.856 3.629 1.00 66.12 125 ARG A N 1
ATOM 984 C CA . ARG A 1 125 ? -18.1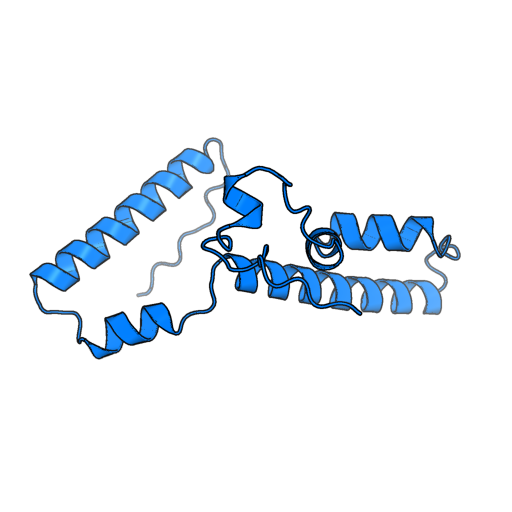71 7.206 3.198 1.00 66.12 125 ARG A CA 1
ATOM 985 C C . ARG A 1 125 ? -18.052 7.269 1.681 1.00 66.12 125 ARG A C 1
ATOM 987 O O . ARG A 1 125 ? -16.948 7.258 1.152 1.00 66.12 125 ARG A O 1
ATOM 994 N N . SER A 1 126 ? -19.185 7.355 0.992 1.00 61.50 126 SER A N 1
ATOM 995 C CA . SER A 1 126 ? -19.231 7.701 -0.426 1.00 61.50 126 SER A CA 1
ATOM 996 C C . SER A 1 126 ? -18.794 9.159 -0.601 1.00 61.50 126 SER A C 1
ATOM 998 O O . SER A 1 126 ? -19.637 10.057 -0.675 1.00 61.50 126 SER A O 1
ATOM 1000 N N . GLU A 1 127 ? -17.490 9.423 -0.611 1.00 52.75 127 GLU A N 1
ATOM 1001 C CA . GLU A 1 127 ? -16.992 10.704 -1.105 1.00 52.75 127 GLU A CA 1
ATOM 1002 C C . GLU A 1 127 ? -17.220 10.706 -2.617 1.00 52.75 127 GLU A C 1
ATOM 1004 O O . GLU A 1 127 ? -16.537 10.017 -3.369 1.00 52.75 127 GLU A O 1
ATOM 1009 N N . HIS A 1 128 ? -18.276 11.399 -3.049 1.00 35.88 128 HIS A N 1
ATOM 1010 C CA . HIS A 1 128 ? -18.418 11.778 -4.447 1.00 35.88 128 HIS A CA 1
ATOM 1011 C C . HIS A 1 128 ? -17.242 12.709 -4.760 1.00 35.88 128 HIS A C 1
ATOM 1013 O O . HIS A 1 128 ? -17.240 13.853 -4.303 1.00 35.88 128 HIS A O 1
ATOM 1019 N N . VAL A 1 129 ? -16.239 12.189 -5.467 1.00 38.12 129 VAL A N 1
ATOM 1020 C CA . VAL A 1 129 ? -15.255 13.000 -6.197 1.00 38.12 129 VAL A CA 1
ATOM 1021 C C . VAL A 1 129 ? -15.882 13.439 -7.511 1.00 38.12 129 VAL A C 1
ATOM 1023 O O . VAL A 1 129 ? -16.502 12.574 -8.172 1.00 38.12 129 VAL A O 1
#